Protein AF-A0A7S3H8D2-F1 (afdb_monomer_lite)

Sequence (117 aa):
EARFPGVAVECVAFACPQVLDAELAMAQSNHTTSVVVGDDLVPRFSFATTEDLRNVALILSDPAAHGLSGSHSAAALLAMDARGDGEGLAAAYAAIRPLACIAPGRLFPSGRLVGLS

Structure (mmCIF, N/CA/C/O backbone):
data_AF-A0A7S3H8D2-F1
#
_entry.id   AF-A0A7S3H8D2-F1
#
loop_
_atom_site.group_PDB
_atom_site.id
_atom_site.type_symbol
_atom_site.label_atom_id
_atom_site.label_alt_id
_atom_site.label_comp_id
_atom_site.label_asym_id
_atom_site.label_entity_id
_atom_site.label_seq_id
_atom_site.pdbx_PDB_ins_code
_atom_site.Cartn_x
_atom_site.Cartn_y
_atom_site.Cartn_z
_atom_site.occupancy
_atom_site.B_iso_or_equiv
_atom_site.auth_seq_id
_atom_site.auth_comp_id
_atom_site.auth_asym_id
_atom_site.auth_atom_id
_atom_site.pdbx_PDB_model_num
ATOM 1 N N . GLU A 1 1 ? -12.450 14.851 25.769 1.00 44.31 1 GLU A N 1
ATOM 2 C CA . GLU A 1 1 ? -13.665 14.532 26.549 1.00 44.31 1 GLU A CA 1
ATOM 3 C C . GLU A 1 1 ? -14.421 13.402 25.866 1.00 44.31 1 GLU A C 1
ATOM 5 O O . GLU A 1 1 ? -14.695 13.507 24.676 1.00 44.31 1 GLU A O 1
ATOM 10 N N . ALA A 1 2 ? -14.708 12.310 26.576 1.00 44.38 2 ALA A N 1
ATOM 11 C CA . ALA 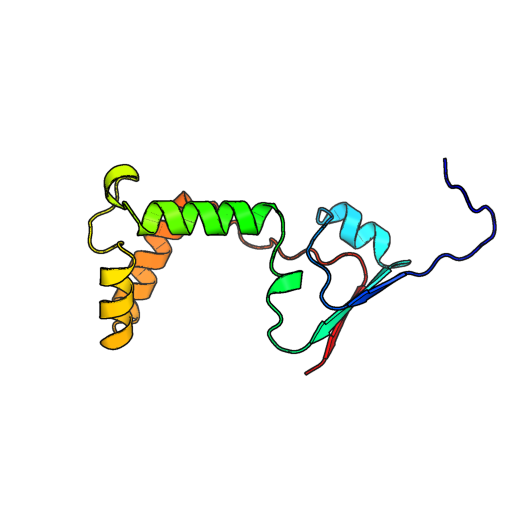A 1 2 ? -15.534 11.221 26.057 1.00 44.38 2 ALA A CA 1
ATOM 12 C C . ALA A 1 2 ? -17.018 11.567 26.271 1.00 44.38 2 ALA A C 1
ATOM 14 O O . ALA A 1 2 ? -17.433 11.849 27.391 1.00 44.38 2 ALA A O 1
ATOM 15 N N . ARG A 1 3 ? -17.814 11.574 25.195 1.00 59.47 3 ARG A N 1
ATOM 16 C CA . ARG A 1 3 ? -19.207 12.067 25.179 1.00 59.47 3 ARG A CA 1
ATOM 17 C C . ARG A 1 3 ? -20.265 11.075 25.701 1.00 59.47 3 ARG A C 1
ATOM 19 O O . ARG A 1 3 ? -21.442 11.414 25.677 1.00 59.47 3 ARG A O 1
ATOM 26 N N . PHE A 1 4 ? -19.875 9.888 26.181 1.00 69.50 4 PHE A N 1
ATOM 27 C CA . PHE A 1 4 ? -20.807 8.811 26.563 1.00 69.50 4 PHE A CA 1
ATOM 28 C C . PHE A 1 4 ? -20.370 8.060 27.838 1.00 69.50 4 PHE A C 1
ATOM 30 O O . PHE A 1 4 ? -19.908 6.921 27.763 1.00 69.50 4 PHE A O 1
ATOM 37 N N . PRO A 1 5 ? -20.468 8.675 29.029 1.00 75.44 5 PRO A N 1
ATOM 38 C CA . PRO A 1 5 ? -20.147 7.988 30.277 1.00 75.44 5 PRO A CA 1
ATOM 39 C C . PRO A 1 5 ? -21.112 6.817 30.531 1.00 75.44 5 PRO A C 1
ATOM 41 O O . PRO A 1 5 ? -22.328 6.987 30.499 1.00 75.44 5 PRO A O 1
ATOM 44 N N . GLY A 1 6 ? -20.558 5.630 30.797 1.00 78.50 6 GLY A N 1
ATOM 45 C CA . GLY A 1 6 ? -21.318 4.430 31.174 1.00 78.50 6 GLY A CA 1
ATOM 46 C C . GLY A 1 6 ? -21.952 3.644 30.021 1.00 78.50 6 GLY A C 1
ATOM 47 O O . GLY A 1 6 ? -22.630 2.654 30.282 1.00 78.50 6 GLY A O 1
ATOM 48 N N . VAL A 1 7 ? -21.731 4.042 28.764 1.00 81.56 7 VAL A N 1
ATOM 49 C CA . VAL A 1 7 ? -22.255 3.334 27.586 1.00 81.56 7 VAL A CA 1
ATOM 50 C C . VAL A 1 7 ? -21.114 2.614 26.875 1.00 81.56 7 VAL A C 1
ATOM 52 O O . VAL A 1 7 ? -20.116 3.235 26.512 1.00 81.56 7 VAL A O 1
ATOM 55 N N . ALA A 1 8 ? -21.268 1.307 26.658 1.00 81.44 8 ALA A N 1
ATOM 56 C CA . ALA A 1 8 ? -20.375 0.556 25.785 1.00 81.44 8 ALA A CA 1
ATOM 57 C C . ALA A 1 8 ? -20.636 0.975 24.331 1.00 81.44 8 ALA A C 1
ATOM 59 O O . ALA A 1 8 ? -21.746 0.813 23.825 1.00 81.44 8 ALA A O 1
ATOM 60 N N . VAL A 1 9 ? -19.625 1.551 23.680 1.00 82.62 9 VAL A N 1
ATOM 61 C CA . VAL A 1 9 ? -19.665 1.883 22.253 1.00 82.62 9 VAL A CA 1
ATOM 62 C C . VAL A 1 9 ? -18.875 0.820 21.505 1.00 82.62 9 VAL A C 1
ATOM 64 O O . VAL A 1 9 ? -17.696 0.609 21.793 1.00 82.62 9 VAL A O 1
ATOM 67 N N . GLU A 1 10 ? -19.529 0.178 20.542 1.00 88.69 10 GLU A N 1
ATOM 68 C CA . GLU A 1 10 ? -18.924 -0.796 19.638 1.00 88.69 10 GLU A CA 1
ATOM 69 C C . GLU A 1 10 ? -19.055 -0.315 18.191 1.00 88.69 10 GLU A C 1
ATOM 71 O O . GLU A 1 10 ? -20.061 0.281 17.802 1.00 88.69 10 GLU A O 1
ATOM 76 N N . CYS A 1 11 ? -18.024 -0.571 17.391 1.00 87.88 11 CYS A N 1
ATOM 77 C CA . CYS A 1 11 ? -17.965 -0.234 15.976 1.00 87.88 11 CYS A CA 1
ATOM 78 C C . CYS A 1 11 ? -17.698 -1.496 15.154 1.00 87.88 11 CYS A C 1
ATOM 80 O O . CYS A 1 11 ? -16.763 -2.244 15.441 1.00 87.88 11 CYS A O 1
ATOM 82 N N . VAL A 1 12 ? -18.491 -1.705 14.101 1.00 89.56 12 VAL A N 1
ATOM 83 C CA . VAL A 1 12 ? -18.239 -2.731 13.084 1.00 89.56 12 VAL A CA 1
ATOM 84 C C . VAL A 1 12 ? -18.108 -2.036 11.737 1.00 89.56 12 VAL A C 1
ATOM 86 O O . VAL A 1 12 ? -19.056 -1.412 11.263 1.00 89.56 12 VAL A O 1
ATOM 89 N N . ALA A 1 13 ? -16.928 -2.128 11.133 1.00 86.81 13 ALA A N 1
ATOM 90 C CA . ALA A 1 13 ? -16.605 -1.473 9.874 1.00 86.81 13 ALA A CA 1
ATOM 91 C C . ALA A 1 13 ? -16.337 -2.517 8.784 1.00 86.81 13 ALA A C 1
ATOM 93 O O . ALA A 1 13 ? -15.626 -3.490 9.017 1.00 86.81 13 ALA A O 1
ATOM 94 N N . PHE A 1 14 ? -16.878 -2.313 7.584 1.00 87.12 14 PHE A N 1
ATOM 95 C CA . PHE A 1 14 ? -16.700 -3.208 6.437 1.00 87.12 14 PHE A CA 1
ATOM 96 C C . PHE A 1 14 ? -15.871 -2.505 5.374 1.00 87.12 14 PHE A C 1
ATOM 98 O O . PHE A 1 14 ? -16.149 -1.341 5.087 1.00 87.12 14 PHE A O 1
ATOM 105 N N . ALA A 1 15 ? -14.880 -3.197 4.801 1.00 80.94 15 ALA A N 1
ATOM 106 C CA . ALA A 1 15 ? -14.044 -2.647 3.727 1.00 80.94 15 ALA A CA 1
ATOM 107 C C . ALA A 1 15 ? -13.424 -1.275 4.081 1.00 80.94 15 ALA A C 1
ATOM 109 O O . ALA A 1 15 ? -13.249 -0.410 3.227 1.00 80.94 15 ALA A O 1
ATOM 110 N N . CYS A 1 16 ? -13.156 -1.027 5.366 1.00 78.44 16 CYS A N 1
ATOM 111 C CA . CYS A 1 16 ? -12.765 0.298 5.834 1.00 78.44 16 CYS A CA 1
ATOM 112 C C . CYS A 1 16 ? -11.309 0.588 5.449 1.00 78.44 16 CYS A C 1
ATOM 114 O O . CYS A 1 16 ? -10.448 -0.233 5.780 1.00 78.44 16 CYS A O 1
ATOM 116 N N . PRO A 1 17 ? -11.008 1.732 4.806 1.00 76.56 17 PRO A N 1
ATOM 117 C CA . PRO A 1 17 ? -9.631 2.133 4.572 1.00 76.56 17 PRO A CA 1
ATOM 118 C C . PRO A 1 17 ? -8.910 2.370 5.897 1.00 76.56 17 PRO A C 1
ATOM 120 O O . PRO A 1 17 ? -9.513 2.629 6.943 1.00 76.56 17 PRO A O 1
ATOM 123 N N . GLN A 1 18 ? -7.587 2.306 5.860 1.00 75.44 18 GLN A N 1
ATOM 124 C CA . GLN A 1 18 ? -6.797 2.531 7.056 1.00 75.44 18 GLN A CA 1
ATOM 125 C C . GLN A 1 18 ? -6.785 4.025 7.419 1.00 75.44 18 GLN A C 1
ATOM 127 O O . GLN A 1 18 ? -6.238 4.858 6.696 1.00 75.44 18 GLN A O 1
ATOM 132 N N . VAL A 1 19 ? -7.371 4.338 8.577 1.00 74.88 19 VAL A N 1
ATOM 133 C CA . VAL A 1 19 ? -7.558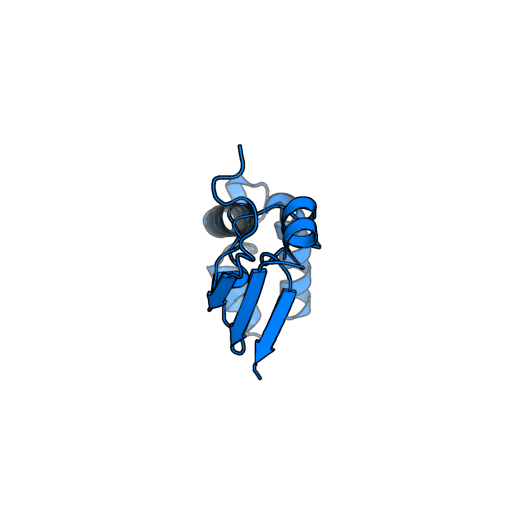 5.708 9.091 1.00 74.88 19 VAL A CA 1
ATOM 134 C C . VAL A 1 19 ? -6.739 6.017 10.349 1.00 74.88 19 VAL A C 1
ATOM 136 O O . VAL A 1 19 ? -6.727 7.161 10.794 1.00 74.88 19 VAL A O 1
ATOM 139 N N . LEU A 1 20 ? -6.053 5.020 10.918 1.00 76.12 20 LEU A N 1
ATOM 140 C CA . LEU A 1 20 ? -5.226 5.140 12.123 1.00 76.12 20 LEU A CA 1
ATOM 141 C C . LEU A 1 20 ? -3.796 4.641 11.865 1.00 76.12 20 LEU A C 1
ATOM 143 O O . LEU A 1 20 ? -3.536 3.884 10.921 1.00 76.12 20 LEU A O 1
ATOM 147 N N . ASP A 1 21 ? -2.871 5.059 12.729 1.00 73.81 21 ASP A N 1
ATOM 148 C CA . ASP A 1 21 ? -1.563 4.418 12.855 1.00 73.81 21 ASP A CA 1
ATOM 149 C C . ASP A 1 21 ? -1.658 3.076 13.608 1.00 73.81 21 ASP A C 1
ATOM 151 O O . ASP A 1 21 ? -2.719 2.680 14.098 1.00 73.81 21 ASP A O 1
ATOM 155 N N . ALA A 1 22 ? -0.534 2.360 13.672 1.00 72.81 22 ALA A N 1
ATOM 156 C CA . ALA A 1 22 ? -0.441 1.039 14.291 1.00 72.81 22 ALA A CA 1
ATOM 157 C C . ALA A 1 22 ? -0.856 1.028 15.766 1.00 72.81 22 ALA A C 1
ATOM 159 O O . ALA A 1 22 ? -1.566 0.127 16.213 1.00 72.81 22 ALA A O 1
ATOM 160 N N . GLU A 1 23 ? -0.394 2.025 16.518 1.00 80.38 23 GLU A N 1
ATOM 161 C CA . GLU A 1 23 ? -0.566 2.095 17.964 1.00 80.38 23 GLU A CA 1
ATOM 162 C C . GLU A 1 23 ? -2.032 2.368 18.307 1.00 80.38 23 GLU A C 1
ATOM 164 O O . GLU A 1 23 ? -2.636 1.655 19.113 1.00 80.38 23 GLU A O 1
ATOM 169 N N . LEU A 1 24 ? -2.643 3.335 17.622 1.00 80.81 24 LEU A N 1
ATOM 170 C CA . LEU A 1 24 ? -4.051 3.675 17.790 1.00 80.81 24 LEU A CA 1
ATOM 171 C C . LEU A 1 24 ? -4.977 2.569 17.281 1.00 80.81 24 LEU A C 1
ATOM 173 O O . LEU A 1 24 ? -5.984 2.277 17.931 1.00 80.81 24 LEU A O 1
ATOM 177 N N . ALA A 1 25 ? -4.640 1.916 16.165 1.00 80.69 25 ALA A N 1
ATOM 178 C CA . ALA A 1 25 ? -5.397 0.769 15.672 1.00 80.69 25 ALA A CA 1
ATOM 179 C C . ALA A 1 25 ? -5.423 -0.369 16.706 1.00 80.69 25 ALA A C 1
ATOM 181 O O . ALA A 1 25 ? -6.490 -0.922 16.980 1.00 80.69 25 ALA A O 1
ATOM 182 N N . MET A 1 26 ? -4.281 -0.670 17.339 1.00 79.12 26 MET A N 1
ATOM 183 C CA . MET A 1 26 ? -4.200 -1.663 18.415 1.00 79.12 26 MET A CA 1
ATOM 184 C C . MET A 1 26 ? -4.981 -1.240 19.661 1.00 79.12 26 MET A C 1
ATOM 186 O O . MET A 1 26 ? -5.718 -2.055 20.225 1.00 79.12 26 MET A O 1
ATOM 190 N N . ALA A 1 27 ? -4.872 0.023 20.077 1.00 84.81 27 ALA A N 1
ATOM 191 C CA . ALA A 1 27 ? -5.585 0.544 21.242 1.00 84.81 27 ALA A CA 1
ATOM 192 C C . ALA A 1 27 ? -7.117 0.452 21.093 1.00 84.81 27 ALA A C 1
ATOM 194 O O . ALA A 1 27 ? -7.828 0.299 22.086 1.00 84.81 27 ALA A O 1
ATOM 195 N N . GLN A 1 28 ? -7.635 0.487 19.859 1.00 83.94 28 GLN A N 1
ATOM 196 C CA . GLN A 1 28 ? -9.067 0.359 19.567 1.00 83.94 28 GLN A CA 1
ATOM 197 C C . GLN A 1 28 ? -9.572 -1.081 19.406 1.00 83.94 28 GLN A C 1
ATOM 199 O O . GLN A 1 28 ? -10.770 -1.282 19.202 1.00 83.94 28 GLN A O 1
ATOM 204 N N . SER A 1 29 ? -8.714 -2.096 19.534 1.00 82.50 29 SER A N 1
ATOM 205 C CA . SER A 1 29 ? -9.091 -3.509 19.337 1.00 82.50 29 SER A CA 1
ATOM 206 C C . SER A 1 29 ? -10.221 -4.011 20.243 1.00 82.50 29 SER A C 1
ATOM 208 O O . SER A 1 29 ? -10.928 -4.943 19.867 1.00 82.50 29 SER A O 1
ATOM 210 N N . ASN A 1 30 ? -10.440 -3.359 21.387 1.00 83.94 30 ASN A N 1
ATOM 211 C CA . ASN A 1 30 ? -11.528 -3.677 22.316 1.00 83.94 30 ASN A CA 1
ATOM 212 C C . ASN A 1 30 ? -12.884 -3.052 21.939 1.00 83.94 30 ASN A C 1
ATOM 214 O O . ASN A 1 30 ? -13.891 -3.398 22.547 1.00 83.94 30 ASN A O 1
ATOM 218 N N . HIS A 1 31 ? -12.918 -2.122 20.981 1.00 87.56 31 HIS A N 1
ATOM 219 C CA . HIS A 1 31 ? -14.119 -1.347 20.635 1.00 87.56 31 HIS A CA 1
ATOM 220 C C . HIS A 1 31 ? -14.481 -1.420 19.150 1.00 87.56 31 HIS A C 1
ATOM 222 O O . HIS A 1 31 ? -15.643 -1.237 18.795 1.00 87.56 31 HIS A O 1
ATOM 228 N N . THR A 1 32 ? -13.507 -1.691 18.282 1.00 88.38 32 THR A N 1
ATOM 229 C CA . THR A 1 32 ? -13.684 -1.684 16.829 1.00 88.38 32 THR A CA 1
ATOM 230 C C . THR A 1 32 ? -13.365 -3.053 16.242 1.00 88.38 32 THR A C 1
ATOM 232 O O . THR A 1 32 ? -12.304 -3.622 16.504 1.00 88.38 32 THR A O 1
ATOM 235 N N . THR A 1 33 ? -14.267 -3.564 15.406 1.00 88.50 33 THR A N 1
ATOM 236 C CA . THR A 1 33 ? -14.057 -4.746 14.564 1.00 88.50 33 THR A CA 1
ATOM 237 C C . THR A 1 33 ? -14.113 -4.339 13.095 1.00 88.50 33 THR A C 1
ATOM 239 O O . THR A 1 33 ? -15.108 -3.780 12.640 1.00 88.50 33 THR A O 1
ATOM 242 N N . SER A 1 34 ? -13.061 -4.647 12.342 1.00 87.25 34 SER A N 1
ATOM 243 C CA . SER A 1 34 ? -12.989 -4.433 10.897 1.00 87.25 34 SER A CA 1
ATOM 244 C C . SER A 1 34 ? -13.160 -5.760 10.156 1.00 87.25 34 SER A C 1
ATOM 246 O O . SER A 1 34 ? -12.446 -6.727 10.425 1.00 87.25 34 SER A O 1
ATOM 248 N N . VAL A 1 35 ? -14.096 -5.803 9.209 1.00 86.50 35 VAL A N 1
ATOM 249 C CA . VAL A 1 35 ? -14.410 -6.962 8.367 1.00 86.50 35 VAL A CA 1
ATOM 250 C C . VAL A 1 35 ? -13.900 -6.716 6.952 1.00 86.50 35 VAL A C 1
ATOM 252 O O . VAL A 1 35 ? -14.224 -5.701 6.329 1.00 86.50 35 VAL A O 1
ATOM 255 N N . VAL A 1 36 ? -13.117 -7.664 6.442 1.00 82.19 36 VAL A N 1
ATOM 256 C CA . VAL A 1 36 ? -12.521 -7.623 5.102 1.00 82.19 36 VAL A CA 1
ATOM 257 C C . VAL A 1 36 ? -12.886 -8.898 4.352 1.00 82.19 36 VAL A C 1
ATOM 259 O O . VAL A 1 36 ? -12.804 -9.990 4.915 1.00 82.19 36 VAL A O 1
ATOM 262 N N . VAL A 1 37 ? -13.302 -8.759 3.093 1.00 82.62 37 VAL A N 1
ATOM 263 C CA . VAL A 1 37 ? -13.746 -9.877 2.248 1.00 82.62 37 VAL A CA 1
ATOM 264 C C . VAL A 1 37 ? -12.721 -10.133 1.151 1.00 82.62 37 VAL A C 1
ATOM 266 O O . VAL A 1 37 ? -12.406 -9.225 0.383 1.00 82.62 37 VAL A O 1
ATOM 269 N N . GLY A 1 38 ? -12.230 -11.371 1.063 1.00 79.69 38 GLY A N 1
ATOM 270 C CA . GLY A 1 38 ? -11.315 -11.818 0.013 1.00 79.69 38 GLY A CA 1
ATOM 271 C C . GLY A 1 38 ? -10.132 -10.868 -0.211 1.00 79.69 38 GLY A C 1
ATOM 272 O O . GLY A 1 38 ? -9.399 -10.520 0.719 1.00 79.69 38 GLY A O 1
ATOM 273 N N . ASP A 1 39 ? -9.973 -10.433 -1.463 1.00 71.94 39 ASP A N 1
ATOM 274 C CA . ASP A 1 39 ? -8.890 -9.552 -1.910 1.00 71.94 39 ASP A CA 1
ATOM 275 C C . ASP A 1 39 ? -9.253 -8.066 -1.976 1.00 71.94 39 ASP A C 1
ATOM 277 O O . ASP A 1 39 ? -8.687 -7.314 -2.770 1.00 71.94 39 ASP A O 1
ATOM 281 N N . ASP A 1 40 ? -10.173 -7.621 -1.119 1.00 69.12 40 ASP A N 1
ATOM 282 C CA . ASP A 1 40 ? -10.515 -6.207 -1.024 1.00 69.12 40 ASP A CA 1
ATOM 283 C C . ASP A 1 40 ? -9.264 -5.341 -0.784 1.00 69.12 40 ASP A C 1
ATOM 285 O O . ASP A 1 40 ? -8.501 -5.516 0.177 1.00 69.12 40 ASP A O 1
ATOM 289 N N . LEU A 1 41 ? -9.054 -4.411 -1.713 1.00 68.69 41 LEU A N 1
ATOM 290 C CA . LEU A 1 41 ? -7.922 -3.500 -1.727 1.00 68.69 41 LEU A CA 1
ATOM 291 C C . LEU A 1 41 ? -8.163 -2.277 -0.836 1.00 68.69 41 LEU A C 1
ATOM 293 O O . LEU A 1 41 ? -7.195 -1.654 -0.413 1.00 68.69 41 LEU A O 1
ATOM 297 N N . VAL A 1 42 ? -9.415 -1.940 -0.505 1.00 75.31 42 VAL A N 1
ATOM 298 C CA . VAL A 1 42 ? -9.743 -0.715 0.243 1.00 75.31 42 VAL A CA 1
ATOM 299 C C . VAL A 1 42 ? -9.097 -0.689 1.635 1.00 75.31 42 VAL A C 1
ATOM 301 O O . VAL A 1 42 ? -8.425 0.296 1.937 1.00 75.31 42 VAL A O 1
ATOM 304 N N . PRO A 1 43 ? -9.149 -1.754 2.460 1.00 72.81 43 PRO A N 1
ATOM 305 C CA . PRO A 1 43 ? -8.441 -1.795 3.746 1.00 72.81 43 PRO A CA 1
ATOM 306 C C . PRO A 1 43 ? -6.919 -1.805 3.615 1.00 72.81 43 PRO A C 1
ATOM 308 O O . PRO A 1 43 ? -6.204 -1.536 4.580 1.00 72.81 43 PRO A O 1
ATOM 311 N N . ARG A 1 44 ? -6.422 -2.131 2.417 1.00 69.62 44 ARG A N 1
ATOM 312 C CA . ARG A 1 44 ? -5.000 -2.109 2.073 1.00 69.62 44 ARG A CA 1
ATOM 313 C C . ARG A 1 44 ? -4.549 -0.715 1.629 1.00 69.62 44 ARG A C 1
ATOM 315 O O . ARG A 1 44 ? -3.347 -0.486 1.541 1.00 69.62 44 ARG A O 1
ATOM 322 N N . PHE A 1 45 ? -5.492 0.207 1.411 1.00 66.31 45 PHE A N 1
ATOM 323 C CA . PHE A 1 45 ? -5.236 1.608 1.112 1.00 66.31 45 PHE A CA 1
ATOM 324 C C . PHE A 1 45 ? -5.294 2.478 2.384 1.00 66.31 45 PHE A C 1
ATOM 326 O O . PHE A 1 45 ? -6.342 2.963 2.805 1.00 66.31 45 PHE A O 1
ATOM 333 N N . SER A 1 46 ? -4.140 2.691 3.011 1.00 64.94 46 SER A N 1
ATOM 334 C CA . SER A 1 46 ? -3.867 3.817 3.913 1.00 64.94 46 SER A CA 1
ATOM 335 C C . SER A 1 46 ? -3.444 5.078 3.149 1.00 64.94 46 SER A C 1
ATOM 337 O O . SER A 1 46 ? -2.999 5.006 2.003 1.00 64.94 46 SER A O 1
ATOM 339 N N . PHE A 1 47 ? -3.488 6.247 3.796 1.00 61.03 47 PHE A N 1
ATOM 340 C CA . PHE A 1 47 ? -2.926 7.478 3.216 1.00 61.03 47 PHE A CA 1
ATOM 341 C C . PHE A 1 47 ? -1.458 7.297 2.792 1.00 61.03 47 PHE A C 1
ATOM 343 O O . PHE A 1 47 ? -1.083 7.678 1.686 1.00 61.03 47 PHE A O 1
ATOM 350 N N . ALA A 1 48 ? -0.669 6.606 3.622 1.00 61.81 48 ALA A N 1
ATOM 351 C CA . ALA A 1 48 ? 0.706 6.245 3.300 1.00 61.81 48 ALA A CA 1
ATOM 352 C C . ALA A 1 48 ? 0.784 5.377 2.033 1.00 61.81 48 ALA A C 1
ATOM 354 O O . ALA A 1 48 ? 1.591 5.65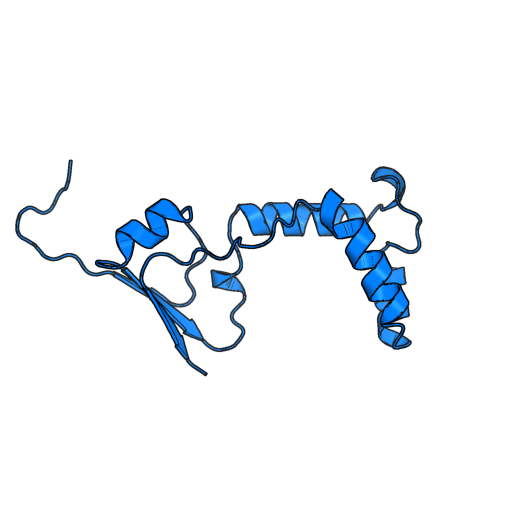4 1.160 1.00 61.81 48 ALA A O 1
ATOM 355 N N . THR A 1 49 ? -0.105 4.396 1.860 1.00 68.81 49 THR A N 1
ATOM 356 C CA . THR A 1 49 ? -0.117 3.570 0.639 1.00 68.81 49 THR A CA 1
ATOM 357 C C . THR A 1 49 ? -0.644 4.304 -0.597 1.00 68.81 49 THR A C 1
ATOM 359 O O . THR A 1 49 ? -0.277 3.932 -1.704 1.00 68.81 49 THR A O 1
ATOM 362 N N . THR A 1 50 ? -1.470 5.347 -0.448 1.00 70.12 50 THR A N 1
ATOM 363 C CA . THR A 1 50 ? -1.881 6.205 -1.573 1.00 70.12 50 THR A CA 1
ATOM 364 C C . THR A 1 50 ? -0.719 7.078 -2.038 1.00 70.12 50 THR A C 1
ATOM 366 O O . THR A 1 50 ? -0.515 7.232 -3.241 1.00 70.12 50 THR A O 1
ATOM 369 N N . GLU A 1 51 ? 0.071 7.623 -1.108 1.00 73.25 51 GLU A N 1
ATOM 370 C CA . GLU A 1 51 ? 1.324 8.308 -1.441 1.00 73.25 51 GLU A CA 1
ATOM 371 C C . GLU A 1 51 ? 2.339 7.344 -2.054 1.00 73.25 51 GLU A C 1
ATOM 373 O O . GLU A 1 51 ? 2.928 7.669 -3.081 1.00 73.25 51 GLU A O 1
ATOM 378 N N . ASP A 1 52 ? 2.482 6.140 -1.497 1.00 75.81 52 ASP A N 1
ATOM 379 C CA . ASP A 1 52 ? 3.357 5.101 -2.040 1.00 75.81 52 ASP A CA 1
ATOM 380 C C . ASP A 1 52 ? 2.911 4.718 -3.469 1.00 75.81 52 ASP A C 1
ATOM 382 O O . ASP A 1 52 ? 3.726 4.715 -4.389 1.00 75.81 52 ASP A O 1
ATOM 386 N N . LEU A 1 53 ? 1.611 4.491 -3.705 1.00 77.94 53 LEU A N 1
ATOM 387 C CA . LEU A 1 53 ? 1.050 4.191 -5.030 1.00 77.94 53 LEU A CA 1
ATOM 388 C C . LEU A 1 53 ? 1.276 5.344 -6.013 1.00 77.94 53 LEU A C 1
ATOM 390 O O . LEU A 1 53 ? 1.671 5.114 -7.155 1.00 77.94 53 LEU A O 1
ATOM 394 N N . ARG A 1 54 ? 1.050 6.588 -5.576 1.00 84.88 54 ARG A N 1
ATOM 395 C CA . ARG A 1 54 ? 1.336 7.783 -6.374 1.00 84.88 54 ARG A CA 1
ATOM 396 C C . ARG A 1 54 ? 2.818 7.848 -6.733 1.00 84.88 54 ARG A C 1
ATOM 398 O O . ARG A 1 54 ? 3.137 8.111 -7.888 1.00 84.88 54 ARG A O 1
ATOM 405 N N . ASN A 1 55 ? 3.710 7.609 -5.776 1.00 85.19 55 ASN A N 1
ATOM 406 C CA . ASN A 1 55 ? 5.153 7.639 -5.996 1.00 85.19 55 ASN A CA 1
ATOM 407 C C . ASN A 1 55 ? 5.570 6.555 -6.989 1.00 85.19 55 ASN A C 1
ATOM 409 O O . ASN A 1 55 ? 6.290 6.858 -7.935 1.00 85.19 55 ASN A O 1
ATOM 413 N N . VAL A 1 56 ? 5.051 5.330 -6.847 1.00 87.75 56 VAL A N 1
ATOM 414 C CA . VAL A 1 56 ? 5.248 4.263 -7.839 1.00 87.75 56 VAL A CA 1
ATOM 415 C C . VAL A 1 56 ? 4.756 4.714 -9.212 1.00 87.75 56 VAL A C 1
ATOM 417 O O . VAL A 1 56 ? 5.500 4.610 -10.180 1.00 87.75 56 VAL A O 1
ATOM 420 N N . ALA A 1 57 ? 3.539 5.247 -9.317 1.00 89.06 57 ALA A N 1
ATOM 421 C CA . ALA A 1 57 ? 2.977 5.676 -10.595 1.00 89.06 57 ALA A CA 1
ATOM 422 C C . ALA A 1 57 ? 3.829 6.763 -11.271 1.00 89.06 57 ALA A C 1
ATOM 424 O O . ALA A 1 57 ? 4.075 6.684 -12.473 1.00 89.06 57 ALA A O 1
ATOM 425 N N . LEU A 1 58 ? 4.328 7.734 -10.500 1.00 91.12 58 LEU A N 1
ATOM 426 C CA . LEU A 1 58 ? 5.235 8.771 -10.996 1.00 91.12 58 LEU A CA 1
ATOM 427 C C . LEU A 1 58 ? 6.563 8.167 -11.476 1.00 91.12 58 LEU A C 1
ATOM 429 O O . LEU A 1 58 ? 6.949 8.408 -12.620 1.00 91.12 58 LEU A O 1
ATOM 433 N N . ILE A 1 59 ? 7.189 7.305 -10.668 1.00 91.50 59 ILE A N 1
ATOM 434 C CA . ILE A 1 59 ? 8.441 6.614 -11.018 1.00 91.50 59 ILE A CA 1
ATOM 435 C C . I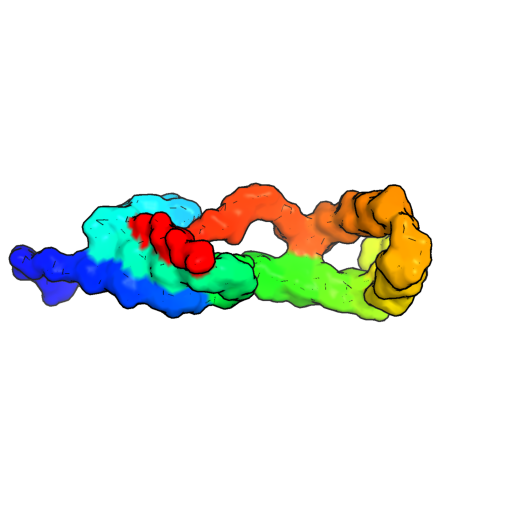LE A 1 59 ? 8.282 5.793 -12.301 1.00 91.50 59 ILE A C 1
ATOM 437 O O . ILE A 1 59 ? 9.137 5.847 -13.178 1.00 91.50 59 ILE A O 1
ATOM 441 N N . LEU A 1 60 ? 7.187 5.046 -12.440 1.00 93.06 60 LEU A N 1
ATOM 442 C CA . LEU A 1 60 ? 6.935 4.215 -13.618 1.00 93.06 60 LEU A CA 1
ATOM 443 C C . LEU A 1 60 ? 6.588 5.034 -14.870 1.00 93.06 60 LEU A C 1
ATOM 445 O O . LEU A 1 60 ? 6.772 4.538 -15.986 1.00 93.06 60 LEU A O 1
ATOM 449 N N . SER A 1 61 ? 6.060 6.250 -14.698 1.00 94.56 61 SER A N 1
ATOM 450 C CA . SER A 1 61 ? 5.721 7.158 -15.800 1.00 94.56 61 SER A CA 1
ATOM 451 C C . SER A 1 61 ? 6.941 7.883 -16.370 1.00 94.56 61 SER A C 1
ATOM 453 O O . SER A 1 61 ? 7.021 8.061 -17.584 1.00 94.56 61 SER A O 1
ATOM 455 N N . ASP A 1 62 ? 7.910 8.231 -15.518 1.00 94.06 62 ASP A N 1
ATOM 456 C CA . ASP A 1 62 ? 9.183 8.835 -15.913 1.00 94.06 62 ASP A CA 1
ATOM 457 C C . ASP A 1 62 ? 10.340 8.302 -15.046 1.00 94.06 62 ASP A C 1
ATOM 459 O O . ASP A 1 62 ? 10.804 8.971 -14.120 1.00 94.06 62 ASP A O 1
ATOM 463 N N . PRO A 1 63 ? 10.851 7.092 -15.337 1.00 93.31 63 PRO A N 1
ATOM 464 C CA . PRO A 1 63 ? 11.929 6.503 -14.547 1.00 93.31 63 PRO A CA 1
ATOM 465 C C . PRO A 1 63 ? 13.202 7.356 -14.538 1.00 93.31 63 PRO A C 1
ATOM 467 O O . PRO A 1 63 ? 13.934 7.369 -13.547 1.00 93.31 63 PRO A O 1
ATOM 470 N N . ALA A 1 64 ? 13.455 8.098 -15.621 1.00 93.06 64 ALA A N 1
ATOM 471 C CA . ALA A 1 64 ? 14.668 8.887 -15.784 1.00 93.06 64 ALA A CA 1
ATOM 472 C C . ALA A 1 64 ? 14.713 10.065 -14.801 1.00 93.06 64 ALA A C 1
ATOM 474 O O . ALA A 1 64 ? 15.768 10.325 -14.217 1.00 93.06 64 ALA A O 1
ATOM 475 N N . ALA A 1 65 ? 13.569 10.710 -14.538 1.00 92.00 65 ALA A N 1
ATOM 476 C CA . ALA A 1 65 ? 13.446 11.744 -13.505 1.00 92.00 65 ALA A CA 1
ATOM 477 C C . ALA A 1 65 ? 13.788 11.240 -12.091 1.00 92.00 65 ALA A C 1
ATOM 479 O O . ALA A 1 65 ? 14.126 12.034 -11.213 1.00 92.00 65 ALA A O 1
ATOM 480 N N . HIS A 1 66 ? 13.750 9.923 -11.882 1.00 89.56 66 HIS A N 1
ATOM 481 C CA . HIS A 1 66 ? 14.054 9.264 -10.615 1.00 89.56 66 HIS A CA 1
ATOM 482 C C . HIS A 1 66 ? 15.378 8.478 -10.641 1.00 89.56 66 HIS A C 1
ATOM 484 O O . HIS A 1 66 ? 15.638 7.678 -9.744 1.00 89.56 66 HIS A O 1
ATOM 490 N N . GLY A 1 67 ? 16.233 8.709 -11.646 1.00 92.00 67 GLY A N 1
ATOM 491 C CA . GLY A 1 67 ? 17.555 8.079 -11.751 1.00 92.00 67 GLY A CA 1
ATOM 492 C C . GLY A 1 67 ? 17.531 6.609 -12.184 1.00 92.00 67 GLY A C 1
ATOM 493 O O . GLY A 1 67 ? 18.543 5.919 -12.059 1.00 92.00 67 GLY A O 1
ATOM 494 N N . LEU A 1 68 ? 16.399 6.124 -12.695 1.00 91.75 68 LEU A N 1
ATOM 495 C CA . LEU A 1 68 ? 16.240 4.777 -13.232 1.00 91.75 68 LEU A CA 1
ATOM 496 C C . LEU A 1 68 ? 16.312 4.775 -14.765 1.00 91.75 68 LEU A C 1
ATOM 498 O O . LEU A 1 68 ? 16.021 5.759 -15.444 1.00 91.75 68 LEU A O 1
ATOM 502 N N . SER A 1 69 ? 16.674 3.629 -15.336 1.00 92.75 69 SER A N 1
ATOM 503 C CA . SER A 1 69 ? 16.622 3.410 -16.784 1.00 92.75 69 SER A CA 1
ATOM 504 C C . SER A 1 69 ? 15.183 3.251 -17.283 1.00 92.75 69 SER A C 1
ATOM 506 O O . SER A 1 69 ? 14.306 2.779 -16.558 1.00 92.75 69 SER A O 1
ATOM 508 N N . GLY A 1 70 ? 14.953 3.516 -18.575 1.00 88.88 70 GLY A N 1
ATOM 509 C CA . GLY A 1 70 ? 13.647 3.326 -19.226 1.00 88.88 70 GLY A CA 1
ATOM 510 C C . GLY A 1 70 ? 13.095 1.889 -19.183 1.00 88.88 70 GLY A C 1
ATOM 511 O O . GLY A 1 70 ? 11.899 1.687 -19.394 1.00 88.88 70 GLY A O 1
ATOM 512 N N . SER A 1 71 ? 13.926 0.896 -18.841 1.00 91.06 71 SER A N 1
ATOM 513 C CA . SER A 1 71 ? 13.488 -0.480 -18.559 1.00 91.06 71 SER A CA 1
ATOM 514 C C . SER A 1 71 ? 12.603 -0.599 -17.311 1.00 91.06 71 SER A C 1
ATOM 516 O O . SER A 1 71 ? 11.944 -1.614 -17.142 1.00 91.06 71 SER A O 1
ATOM 518 N N . HIS A 1 72 ? 12.558 0.432 -16.463 1.00 93.75 72 HIS A N 1
ATOM 519 C CA . HIS A 1 72 ? 11.674 0.513 -15.298 1.00 93.75 72 HIS A CA 1
ATOM 520 C C . HIS A 1 72 ? 10.358 1.243 -15.603 1.00 93.75 72 HIS A C 1
ATOM 522 O O . HIS A 1 72 ? 9.589 1.524 -14.689 1.00 93.75 72 HIS A O 1
ATOM 528 N N . SER A 1 73 ? 10.087 1.582 -16.868 1.00 94.88 73 SER A N 1
ATOM 529 C CA . SER A 1 73 ? 8.803 2.174 -17.254 1.00 94.88 73 SER A CA 1
ATOM 530 C C . SER A 1 73 ? 7.670 1.157 -17.145 1.00 94.88 73 SER A C 1
ATOM 532 O O . SER A 1 73 ? 7.884 -0.042 -17.339 1.00 94.88 73 SER A O 1
ATOM 534 N N . ALA A 1 74 ? 6.442 1.632 -16.920 1.00 92.75 74 ALA A N 1
ATOM 535 C CA . ALA A 1 74 ? 5.263 0.763 -16.868 1.00 92.75 74 ALA A CA 1
ATOM 536 C C . ALA A 1 74 ? 5.157 -0.154 -18.104 1.00 92.75 74 ALA A C 1
ATOM 538 O O . ALA A 1 74 ? 4.923 -1.353 -17.976 1.00 92.75 74 ALA A O 1
ATOM 539 N N . ALA A 1 75 ? 5.398 0.392 -19.300 1.00 94.31 75 ALA A N 1
ATOM 540 C CA . ALA A 1 75 ? 5.355 -0.367 -20.547 1.00 94.31 75 ALA A CA 1
ATOM 541 C C . ALA A 1 75 ? 6.430 -1.467 -20.612 1.00 94.31 75 ALA A C 1
ATOM 543 O O . ALA A 1 75 ? 6.150 -2.576 -21.066 1.00 94.31 75 ALA A O 1
AT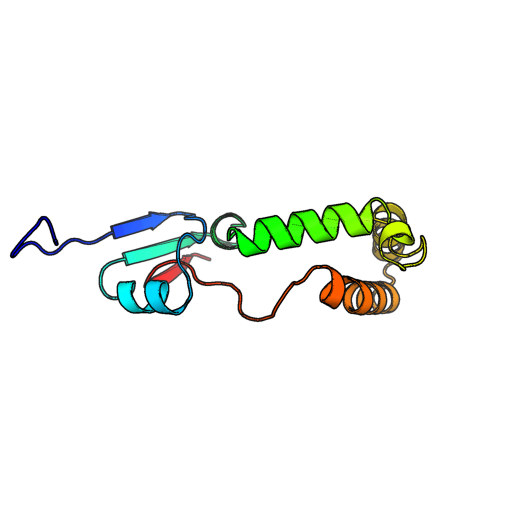OM 544 N N . ALA A 1 76 ? 7.648 -1.183 -20.141 1.00 93.69 76 ALA A N 1
ATOM 545 C CA . ALA A 1 76 ? 8.733 -2.158 -20.126 1.00 93.69 76 ALA A CA 1
ATOM 546 C C . ALA A 1 76 ? 8.465 -3.300 -19.135 1.00 93.69 76 ALA A C 1
ATOM 548 O O . ALA A 1 76 ? 8.666 -4.463 -19.487 1.00 93.69 76 ALA A O 1
ATOM 549 N N . LEU A 1 77 ? 7.948 -2.980 -17.944 1.00 93.50 77 LEU A N 1
ATOM 550 C CA . LEU A 1 77 ? 7.602 -3.979 -16.931 1.00 93.50 77 LEU A CA 1
ATOM 551 C C . LEU A 1 77 ? 6.443 -4.872 -17.382 1.00 93.50 77 LEU A C 1
ATOM 553 O O . LEU A 1 77 ? 6.539 -6.089 -17.266 1.00 93.50 77 LEU A O 1
ATOM 557 N N . LEU A 1 78 ? 5.395 -4.297 -17.982 1.00 93.94 78 LEU A N 1
ATOM 558 C CA . LEU A 1 78 ? 4.297 -5.077 -18.568 1.00 93.94 78 LEU A CA 1
ATOM 559 C C . LEU A 1 78 ? 4.794 -6.008 -19.680 1.00 93.94 78 LEU A C 1
ATOM 561 O O . LEU A 1 78 ? 4.360 -7.152 -19.782 1.00 93.94 78 LEU A O 1
ATOM 565 N N . ALA A 1 79 ? 5.736 -5.543 -20.503 1.00 95.12 79 ALA A N 1
ATOM 566 C CA . ALA A 1 79 ? 6.335 -6.377 -21.536 1.00 95.12 79 ALA A CA 1
ATOM 567 C C . ALA A 1 79 ? 7.222 -7.494 -20.956 1.00 95.12 79 ALA A C 1
ATOM 569 O O . ALA A 1 79 ? 7.315 -8.556 -21.565 1.00 95.12 79 ALA A O 1
ATOM 570 N N . MET A 1 80 ? 7.894 -7.270 -19.822 1.00 94.06 80 MET A N 1
ATOM 571 C CA . MET A 1 80 ? 8.657 -8.303 -19.105 1.00 94.06 80 MET A CA 1
ATOM 572 C C . MET A 1 80 ? 7.739 -9.363 -18.497 1.00 94.06 80 MET A C 1
ATOM 574 O O . MET A 1 80 ? 7.989 -10.553 -18.679 1.00 94.06 80 MET A O 1
ATOM 578 N N . ASP A 1 81 ? 6.648 -8.934 -17.863 1.00 94.12 81 ASP A N 1
ATOM 579 C CA . ASP A 1 81 ? 5.623 -9.818 -17.305 1.00 94.12 81 ASP A CA 1
ATOM 580 C C . ASP A 1 81 ? 4.987 -10.703 -18.377 1.00 94.12 81 ASP 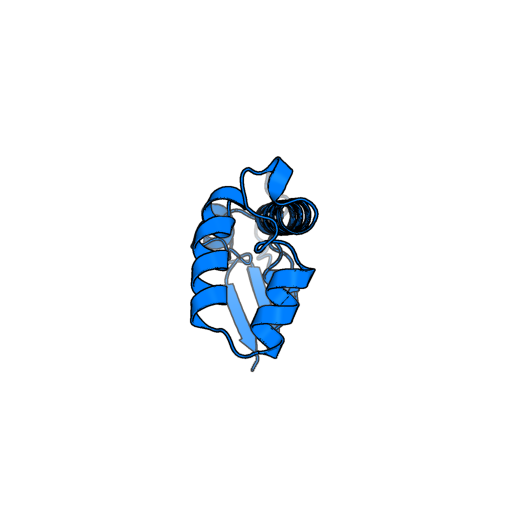A C 1
ATOM 582 O O . ASP A 1 81 ? 4.968 -11.925 -18.255 1.00 94.12 81 ASP A O 1
ATOM 586 N N . ALA A 1 82 ? 4.609 -10.111 -19.513 1.00 94.94 82 ALA A N 1
ATOM 587 C CA . ALA A 1 82 ? 4.071 -10.853 -20.651 1.00 94.94 82 ALA A CA 1
ATOM 588 C C . ALA A 1 82 ? 5.045 -11.904 -21.225 1.00 94.94 82 ALA A C 1
ATOM 590 O O . ALA A 1 82 ? 4.612 -12.852 -21.878 1.00 94.94 82 ALA A O 1
ATOM 591 N N . ARG A 1 83 ? 6.358 -11.750 -20.999 1.00 95.69 83 ARG A N 1
ATOM 592 C CA . ARG A 1 83 ? 7.390 -12.729 -21.386 1.00 95.69 83 ARG A CA 1
ATOM 593 C C . ARG A 1 83 ? 7.708 -13.747 -20.286 1.00 95.69 83 ARG A C 1
ATOM 595 O O . ARG A 1 83 ? 8.509 -14.644 -20.532 1.00 95.69 83 ARG A O 1
ATOM 602 N N . GLY A 1 84 ? 7.113 -13.616 -19.101 1.00 93.62 84 GLY A N 1
ATOM 603 C CA . GLY A 1 84 ? 7.409 -14.456 -17.941 1.00 93.62 84 GLY A CA 1
ATOM 604 C C . GLY A 1 84 ? 8.792 -14.203 -17.335 1.00 93.62 84 GLY A C 1
ATOM 605 O O . GLY A 1 84 ? 9.350 -15.097 -16.701 1.00 93.62 84 GLY A O 1
ATOM 606 N N . ASP A 1 85 ? 9.367 -13.012 -17.532 1.00 94.00 85 ASP A N 1
ATOM 607 C CA . ASP A 1 85 ? 10.685 -12.640 -17.002 1.00 94.00 85 ASP A CA 1
ATOM 608 C C . ASP A 1 85 ? 10.603 -12.278 -15.508 1.00 94.00 85 ASP A C 1
ATOM 610 O O . ASP A 1 85 ? 10.678 -11.115 -15.101 1.00 94.00 85 ASP A O 1
ATOM 614 N N . GLY A 1 86 ? 10.392 -13.302 -14.678 1.00 88.94 86 GLY A N 1
ATOM 615 C CA . GLY A 1 86 ? 10.230 -13.150 -13.233 1.00 88.94 86 GLY A CA 1
ATOM 616 C C . GLY A 1 86 ? 11.479 -12.615 -12.527 1.00 88.94 86 GLY A C 1
ATOM 617 O O . GLY A 1 86 ? 11.356 -11.823 -11.593 1.00 88.94 86 GLY A O 1
ATOM 618 N N . GLU A 1 87 ? 12.679 -12.991 -12.982 1.00 93.00 87 GLU A N 1
ATOM 619 C CA . GLU A 1 87 ? 13.935 -12.481 -12.413 1.00 93.00 87 GLU A CA 1
ATOM 620 C C . GLU A 1 87 ? 14.122 -10.993 -12.714 1.00 93.00 87 GLU A C 1
ATOM 622 O O . GLU A 1 87 ? 14.431 -10.213 -11.808 1.00 93.00 87 GLU A O 1
ATOM 627 N N . GLY A 1 88 ? 13.866 -10.575 -13.958 1.00 90.06 88 GLY A N 1
ATOM 628 C CA . GLY A 1 88 ? 13.909 -9.169 -14.330 1.00 90.06 88 GLY A CA 1
ATOM 629 C C . GLY A 1 88 ? 12.885 -8.340 -13.552 1.00 90.06 88 GLY A C 1
ATOM 630 O O . GLY A 1 88 ? 13.210 -7.256 -13.064 1.00 90.06 88 GLY A O 1
ATOM 631 N N . LEU A 1 89 ? 11.659 -8.848 -13.385 1.00 90.06 89 LEU A N 1
ATOM 632 C CA . LEU A 1 89 ? 10.621 -8.176 -12.598 1.00 90.06 89 LEU A CA 1
ATOM 633 C C . LEU A 1 89 ? 11.018 -8.028 -11.126 1.00 90.06 89 LEU A C 1
ATOM 635 O O . LEU A 1 89 ? 10.834 -6.956 -10.549 1.00 90.06 89 LEU A O 1
ATOM 639 N N . ALA A 1 90 ? 11.602 -9.067 -10.524 1.00 87.12 90 ALA A N 1
ATOM 640 C CA . ALA A 1 90 ? 12.086 -9.014 -9.148 1.00 87.12 90 ALA A CA 1
ATOM 641 C C . ALA A 1 90 ? 13.215 -7.983 -8.977 1.00 87.12 90 ALA A C 1
ATOM 643 O O . ALA A 1 90 ? 13.218 -7.225 -8.002 1.00 87.12 90 ALA A O 1
ATOM 644 N N . ALA A 1 91 ? 14.138 -7.905 -9.940 1.00 90.44 91 ALA A N 1
ATOM 645 C CA . ALA A 1 91 ? 15.211 -6.914 -9.944 1.00 90.44 91 ALA A CA 1
ATOM 646 C C . ALA A 1 91 ? 14.673 -5.479 -10.086 1.00 90.44 91 ALA A C 1
ATOM 648 O O . ALA A 1 91 ? 15.056 -4.595 -9.316 1.00 90.44 91 ALA A O 1
ATOM 649 N N . ALA A 1 92 ? 13.736 -5.252 -11.011 1.00 90.56 92 ALA A N 1
ATOM 650 C CA . ALA A 1 92 ? 13.092 -3.952 -11.184 1.00 90.56 92 ALA A CA 1
ATOM 651 C C . ALA A 1 92 ? 12.310 -3.530 -9.930 1.00 90.56 92 ALA A C 1
ATOM 653 O O . ALA A 1 92 ? 12.408 -2.385 -9.484 1.00 90.56 92 ALA A O 1
ATOM 654 N N . TYR A 1 93 ? 11.584 -4.466 -9.312 1.00 85.62 93 TYR A N 1
ATOM 655 C CA . TYR A 1 93 ? 10.885 -4.233 -8.051 1.00 85.62 93 TYR A CA 1
ATOM 656 C C . TYR A 1 93 ? 11.854 -3.835 -6.930 1.00 85.62 93 TYR A C 1
ATOM 658 O O . TYR A 1 93 ? 11.604 -2.862 -6.218 1.00 85.62 93 TYR A O 1
ATOM 666 N N . ALA A 1 94 ? 12.987 -4.531 -6.794 1.00 86.69 94 ALA A N 1
ATOM 667 C CA . ALA A 1 94 ? 14.004 -4.208 -5.795 1.00 86.69 94 ALA A CA 1
ATOM 668 C C . ALA A 1 94 ? 14.598 -2.799 -5.981 1.00 86.69 94 ALA A C 1
ATOM 670 O O . ALA A 1 94 ? 14.892 -2.137 -4.986 1.00 86.69 94 ALA A O 1
ATOM 671 N N . ALA A 1 95 ? 14.727 -2.325 -7.225 1.00 88.81 95 ALA A N 1
ATOM 672 C CA . ALA A 1 95 ? 15.214 -0.982 -7.542 1.00 88.81 95 ALA A CA 1
ATOM 673 C C . ALA A 1 95 ? 14.174 0.123 -7.269 1.00 88.81 95 ALA A C 1
ATOM 675 O O . ALA A 1 95 ? 14.521 1.183 -6.751 1.00 88.81 95 ALA A O 1
ATOM 676 N N . ILE A 1 96 ? 12.895 -0.122 -7.575 1.00 87.56 96 ILE A N 1
ATOM 677 C CA . ILE A 1 96 ? 11.808 0.859 -7.393 1.00 87.56 96 ILE A CA 1
ATOM 678 C C . ILE A 1 96 ? 11.401 0.984 -5.923 1.00 87.56 96 ILE A C 1
ATOM 680 O O . ILE A 1 96 ? 11.129 2.081 -5.436 1.00 87.56 96 ILE A O 1
ATOM 684 N N . ARG A 1 97 ? 11.371 -0.131 -5.189 1.00 81.62 97 ARG A N 1
ATOM 685 C CA . ARG A 1 97 ? 10.887 -0.198 -3.805 1.00 81.62 97 ARG A CA 1
ATOM 686 C C . ARG A 1 97 ? 11.475 0.859 -2.849 1.00 81.62 97 ARG A C 1
ATOM 688 O O . ARG A 1 97 ? 10.678 1.469 -2.136 1.00 81.62 97 ARG A O 1
ATOM 695 N N . PRO A 1 98 ? 12.801 1.105 -2.784 1.00 79.19 98 PRO A N 1
ATOM 696 C CA . PRO A 1 98 ? 13.355 2.132 -1.898 1.00 79.19 98 PRO A CA 1
ATOM 697 C C . PRO A 1 98 ? 12.988 3.562 -2.321 1.00 79.19 98 PRO A C 1
ATOM 699 O O . PRO A 1 98 ? 12.924 4.439 -1.466 1.00 79.19 98 PRO A O 1
ATOM 702 N N . LEU A 1 99 ? 12.720 3.798 -3.609 1.00 82.19 99 LEU A N 1
ATOM 703 C CA . LEU A 1 99 ? 12.314 5.106 -4.140 1.00 82.19 99 LEU A CA 1
ATOM 704 C C . LEU A 1 99 ? 10.826 5.385 -3.904 1.00 82.19 99 LEU A C 1
ATOM 706 O O . LEU A 1 99 ? 10.421 6.525 -3.709 1.00 82.19 99 LEU A O 1
ATOM 710 N N . ALA A 1 100 ? 10.017 4.329 -3.905 1.00 74.88 100 ALA A N 1
ATOM 711 C CA . ALA A 1 100 ? 8.578 4.394 -3.703 1.00 74.88 100 ALA A CA 1
ATOM 712 C C . ALA A 1 100 ? 8.153 4.487 -2.225 1.00 74.88 100 ALA A C 1
ATOM 714 O O . ALA A 1 100 ? 6.959 4.513 -1.947 1.00 74.88 100 ALA A O 1
ATOM 715 N N . CYS A 1 101 ? 9.103 4.518 -1.279 1.00 65.00 101 CYS A N 1
ATOM 716 C CA . CYS A 1 101 ? 8.849 4.593 0.168 1.00 65.00 101 CYS A CA 1
ATOM 717 C C . CYS A 1 101 ? 7.939 3.480 0.735 1.00 65.00 101 CYS A C 1
ATOM 719 O O . CYS A 1 101 ? 7.383 3.630 1.825 1.00 65.00 101 CYS A O 1
ATOM 721 N N . ILE A 1 102 ? 7.858 2.326 0.057 1.00 61.97 102 ILE A N 1
ATOM 722 C CA . ILE A 1 102 ? 7.049 1.166 0.464 1.00 61.97 102 ILE A CA 1
ATOM 723 C C . ILE A 1 102 ? 7.742 0.446 1.636 1.00 61.97 102 ILE A C 1
ATOM 725 O O . ILE A 1 102 ? 8.420 -0.579 1.475 1.00 61.97 102 ILE A O 1
ATOM 729 N N . ALA A 1 103 ? 7.624 1.007 2.840 1.00 54.16 103 ALA A N 1
ATOM 730 C CA . ALA A 1 103 ? 8.135 0.383 4.053 1.00 54.16 103 ALA A CA 1
ATOM 731 C C . ALA A 1 103 ? 7.332 -0.896 4.381 1.00 54.16 103 ALA A C 1
ATOM 733 O O . ALA A 1 103 ? 6.100 -0.889 4.296 1.00 54.16 103 ALA A O 1
ATOM 734 N N . PRO A 1 104 ? 7.990 -2.008 4.763 1.00 49.09 104 PRO A N 1
ATOM 735 C CA . PRO A 1 104 ? 7.287 -3.210 5.201 1.00 49.09 104 PRO A CA 1
ATOM 736 C C . PRO A 1 104 ? 6.500 -2.952 6.498 1.00 49.09 104 PRO A C 1
ATOM 738 O O . PRO A 1 104 ? 6.960 -2.218 7.370 1.00 49.09 104 PRO A O 1
ATOM 741 N N . GLY A 1 105 ? 5.326 -3.584 6.627 1.00 52.19 105 GLY A N 1
ATOM 742 C CA . GLY A 1 105 ? 4.509 -3.561 7.849 1.00 52.19 105 GLY A CA 1
ATOM 743 C C . GLY A 1 105 ? 3.362 -2.545 7.886 1.00 52.19 105 GLY A C 1
ATOM 744 O O . GLY A 1 105 ? 2.807 -2.330 8.950 1.00 52.19 105 GLY A O 1
ATOM 745 N N . ARG A 1 106 ? 2.981 -1.922 6.763 1.00 55.97 106 ARG A N 1
ATOM 746 C CA . ARG A 1 106 ? 2.016 -0.801 6.716 1.00 55.97 106 ARG A CA 1
ATOM 747 C C . ARG A 1 106 ? 0.529 -1.178 6.582 1.00 55.97 106 ARG A C 1
ATOM 749 O O . ARG A 1 106 ? -0.229 -0.430 5.978 1.00 55.97 106 ARG A O 1
ATOM 756 N N . LEU A 1 107 ? 0.103 -2.308 7.141 1.00 52.88 107 LEU A N 1
ATOM 757 C CA . LEU A 1 107 ? -1.318 -2.671 7.224 1.00 52.88 107 LEU A CA 1
ATOM 758 C C . LEU A 1 107 ? -1.779 -2.536 8.674 1.00 52.88 107 LEU A C 1
ATOM 760 O O . LEU A 1 107 ? -1.502 -3.411 9.492 1.00 52.88 107 LEU A O 1
ATOM 764 N N . PHE A 1 108 ? -2.485 -1.449 8.982 1.00 58.69 108 PHE A N 1
ATOM 765 C CA . PHE A 1 108 ? -3.080 -1.213 10.303 1.00 58.69 108 PHE A CA 1
ATOM 766 C C . PHE A 1 108 ? -4.591 -0.959 10.177 1.00 58.69 108 PHE A C 1
ATOM 768 O O . PHE A 1 108 ? -5.052 0.155 10.434 1.00 58.69 108 PHE A O 1
ATOM 775 N N . PRO A 1 109 ? -5.396 -1.951 9.745 1.00 62.38 109 PRO A N 1
ATOM 776 C CA . PRO A 1 109 ? -6.846 -1.826 9.852 1.00 62.38 109 PRO A CA 1
ATOM 777 C C . PRO A 1 109 ? -7.220 -1.552 11.315 1.00 62.38 109 PRO A C 1
ATOM 779 O O . PRO A 1 109 ? -6.618 -2.117 12.228 1.00 62.38 109 PRO A O 1
ATOM 782 N N . SER A 1 110 ? -8.183 -0.656 11.547 1.00 65.75 110 SER A N 1
ATOM 783 C CA . SER A 1 110 ? -8.543 -0.264 12.913 1.00 65.75 110 SER A CA 1
ATOM 784 C C . SER A 1 110 ? -9.119 -1.447 13.694 1.00 65.75 110 SER A C 1
ATOM 786 O O . SER A 1 110 ? -10.037 -2.131 13.227 1.00 65.75 110 SER A O 1
ATOM 788 N N . GLY A 1 111 ? -8.607 -1.646 14.907 1.00 67.69 111 GLY A N 1
ATOM 789 C CA . GLY A 1 111 ? -9.114 -2.619 15.856 1.00 67.69 111 GLY A CA 1
ATOM 790 C C . GLY A 1 111 ? -8.876 -4.076 15.457 1.00 67.69 111 GLY A C 1
ATOM 791 O O . GLY A 1 111 ? -7.842 -4.439 14.897 1.00 67.69 111 GLY A O 1
ATOM 792 N N . ARG A 1 112 ? -9.822 -4.949 15.812 1.00 76.31 112 ARG A N 1
ATOM 793 C CA . ARG A 1 112 ? -9.742 -6.386 15.528 1.00 76.31 112 ARG A CA 1
ATOM 794 C C . ARG A 1 112 ? -10.073 -6.658 14.060 1.00 76.31 112 ARG A C 1
ATOM 796 O O . ARG A 1 112 ? -11.137 -6.265 13.593 1.00 76.31 112 ARG A O 1
ATOM 803 N N . LEU A 1 113 ? -9.215 -7.400 13.362 1.00 75.69 113 LEU A N 1
ATOM 804 C CA . LEU A 1 113 ? -9.439 -7.804 11.972 1.00 75.69 113 LEU A CA 1
ATOM 805 C C . LEU A 1 113 ? -10.154 -9.162 11.882 1.00 75.69 113 LEU A C 1
ATOM 807 O O . LEU A 1 113 ? -9.733 -10.134 12.513 1.00 75.69 113 LEU A O 1
ATOM 811 N N . VAL A 1 114 ? -11.199 -9.237 11.057 1.00 79.75 114 VAL A N 1
ATOM 812 C CA . VAL A 1 114 ? -11.874 -10.482 10.663 1.00 79.75 114 VAL A CA 1
ATOM 813 C C . VAL A 1 114 ? -11.806 -10.615 9.143 1.00 79.75 114 VAL A C 1
ATOM 815 O O . VAL A 1 114 ? -12.365 -9.791 8.420 1.00 79.75 114 VAL A O 1
ATOM 818 N N . GLY A 1 115 ? -11.113 -11.649 8.666 1.00 73.81 115 GLY A N 1
ATOM 819 C CA . GLY A 1 115 ? -11.074 -12.006 7.248 1.00 73.81 115 GLY A CA 1
ATOM 820 C C . GLY A 1 115 ? -12.177 -13.003 6.907 1.00 73.81 115 GLY A C 1
ATOM 821 O O . GLY A 1 115 ? -12.326 -14.009 7.603 1.00 73.81 115 GLY A O 1
ATOM 822 N N . LEU A 1 116 ? -12.934 -12.731 5.847 1.00 72.25 116 LEU A N 1
ATOM 823 C CA . LEU A 1 116 ? -13.893 -13.667 5.263 1.00 72.25 116 LEU A CA 1
ATOM 824 C C . LEU A 1 116 ? -13.327 -14.173 3.932 1.00 72.25 116 LEU A C 1
ATOM 826 O O . LEU A 1 116 ? -13.030 -13.365 3.049 1.00 72.25 116 LEU A O 1
ATOM 830 N N . SER A 1 117 ? -13.129 -15.491 3.839 1.00 69.88 117 SER A N 1
ATOM 831 C CA . SER A 1 117 ? -12.638 -16.194 2.643 1.00 69.88 117 SER A CA 1
ATOM 832 C C . SER A 1 117 ? -13.714 -16.345 1.582 1.00 69.88 117 SER A C 1
ATOM 834 O O . SER A 1 117 ? -14.830 -16.753 1.985 1.00 69.88 117 SER A O 1
#

Radius of gyration: 19.07 Å; chains: 1; bounding box: 40×31×53 Å

Organism: NCBI:txid89044

pLDDT: mean 80.31, std 12.23, range [44.31, 95.69]

Foldseek 3Di:
DDPDPPDQAAEEAELADDPDDQVQLAVCQVHYEYEYEDPRCRLVDDPLVVQLVVQLQVCQCPVVVVVHDVCLHPVNLVVCVVVVVPVSNVVSCVVCPVRSVVDPPPRRRHHHYDYDD

InterPro domains:
  IPR002921 Fungal lipase-type domain [PF01764] (8-48)
  IPR029058 Alpha/Beta hydrolase fold [G3DSA:3.40.50.1820] (1-93)

Secondary structure (DSSP, 8-state):
--S-TT----EEEES--B-S-HHHHHHTTTTEEEEEETT-SGGG-BHHHHHHHHHHHHHHH-TGGGT--GGGSHHHHHHHHHTT-HHHHHHHHHHHTTTTT--TT----SSEEEEE-